Protein AF-A0A0C9SQ87-F1 (afdb_monomer_lite)

Radius of gyration: 38.6 Å; chains: 1; bounding box: 107×65×101 Å

Secondary structure (DSSP, 8-state):
-HHHHHHHHHHHHHHHHHHHHHHHHHHHHHHHTHHHHHHHHHHHHHHHTTSPPSS---TTSSS-HHHHHHHHHHHHH-S---------S-----------SSHHHHHHHHHHHHHHHHHHHHTS-HHHHTT------------------------

Foldseek 3Di:
DVVVVVVVVVVVVVVVVVVVVVVVVVVVVCVVCVLVVLLVCLVCVVVCVVPDDPDDDDQPPHDHPVSNVVSVCCVVPVPDDDPPPPPPVPPPDDDDPPPPPDVVVVVVVVVVVVVVVVVVCVVPDPCVVVVPDDDPDPDDDDDDDDDDDDDDDDD

Structure (mmCIF, N/CA/C/O backbone):
data_AF-A0A0C9SQ87-F1
#
_entry.id   AF-A0A0C9SQ87-F1
#
loop_
_atom_site.group_PDB
_atom_site.id
_atom_site.type_symbol
_atom_site.label_atom_id
_atom_site.label_alt_id
_atom_site.label_comp_id
_atom_site.label_asym_id
_atom_site.label_entity_id
_atom_site.label_seq_id
_atom_site.pdbx_PDB_ins_code
_atom_site.Cartn_x
_atom_site.Cartn_y
_atom_site.Cartn_z
_atom_site.occupancy
_atom_site.B_iso_or_equiv
_atom_site.auth_seq_id
_atom_site.auth_comp_id
_atom_site.auth_asym_id
_atom_site.auth_atom_id
_atom_site.pdbx_PDB_model_num
ATOM 1 N N . LEU A 1 1 ? 15.594 -9.312 -46.121 1.00 74.25 1 LEU A N 1
ATOM 2 C CA . LEU A 1 1 ? 15.816 -10.500 -45.263 1.00 74.25 1 LEU A CA 1
ATOM 3 C C . LEU A 1 1 ? 16.445 -10.122 -43.930 1.00 74.25 1 LEU A C 1
ATOM 5 O O . LEU A 1 1 ? 15.727 -10.196 -42.948 1.00 74.25 1 LEU A O 1
ATOM 9 N N . ASP A 1 2 ? 17.698 -9.654 -43.854 1.00 90.44 2 ASP A N 1
ATOM 10 C CA . ASP A 1 2 ? 18.254 -9.234 -42.549 1.00 90.44 2 ASP A CA 1
ATOM 11 C C . ASP A 1 2 ? 17.675 -7.903 -42.041 1.00 90.44 2 ASP A C 1
ATOM 13 O O . ASP A 1 2 ? 17.399 -7.782 -40.854 1.00 90.44 2 ASP A O 1
ATOM 17 N N . LEU A 1 3 ? 17.422 -6.937 -42.934 1.00 88.62 3 LEU A N 1
ATOM 18 C CA . LEU A 1 3 ? 16.819 -5.648 -42.568 1.00 88.62 3 LEU A CA 1
ATOM 19 C C . LEU A 1 3 ? 15.392 -5.806 -42.020 1.00 88.62 3 LEU A C 1
ATOM 21 O O . LEU A 1 3 ? 15.067 -5.220 -40.995 1.00 88.62 3 LEU A O 1
ATOM 25 N N . ASP A 1 4 ? 14.568 -6.631 -42.668 1.00 93.44 4 ASP A N 1
ATOM 26 C CA . ASP A 1 4 ? 13.188 -6.884 -42.231 1.00 93.44 4 ASP A CA 1
ATOM 27 C C . ASP A 1 4 ? 13.166 -7.549 -40.849 1.00 93.44 4 ASP A C 1
ATOM 29 O O . ASP A 1 4 ? 12.412 -7.136 -39.974 1.00 93.44 4 ASP A O 1
ATOM 33 N N . ARG A 1 5 ? 14.081 -8.501 -40.611 1.00 93.31 5 ARG A N 1
ATOM 34 C CA . ARG A 1 5 ? 14.251 -9.140 -39.301 1.00 93.31 5 ARG A CA 1
ATOM 35 C C . ARG A 1 5 ? 14.689 -8.141 -38.226 1.00 93.31 5 ARG A C 1
ATOM 37 O O . ARG A 1 5 ? 14.217 -8.234 -37.100 1.00 93.31 5 ARG A O 1
ATOM 44 N N . CYS A 1 6 ? 15.567 -7.189 -38.553 1.00 95.50 6 CYS A N 1
ATOM 45 C CA . CYS A 1 6 ? 15.945 -6.129 -37.614 1.00 95.50 6 CYS A CA 1
ATOM 46 C C . CYS A 1 6 ? 14.748 -5.238 -37.250 1.00 95.50 6 CYS A C 1
ATOM 48 O O . CYS A 1 6 ? 14.555 -4.948 -36.076 1.00 95.50 6 CYS A O 1
ATOM 50 N N . LEU A 1 7 ? 13.920 -4.851 -38.225 1.00 95.50 7 LEU A N 1
ATOM 51 C CA . LEU A 1 7 ? 12.733 -4.023 -37.974 1.00 95.50 7 LEU A CA 1
ATOM 52 C C . LEU A 1 7 ? 11.672 -4.759 -37.142 1.00 95.50 7 LEU A C 1
ATOM 54 O O . LEU A 1 7 ? 11.062 -4.172 -36.249 1.00 95.50 7 LEU A O 1
ATOM 58 N N . GLU A 1 8 ? 11.456 -6.048 -37.412 1.00 95.44 8 GLU A N 1
ATOM 59 C CA . GLU A 1 8 ? 10.568 -6.893 -36.604 1.00 95.44 8 GLU A CA 1
ATOM 60 C C . GLU A 1 8 ? 11.054 -7.001 -35.154 1.00 95.44 8 GLU A C 1
ATOM 62 O O . GLU A 1 8 ? 10.258 -6.885 -34.220 1.00 95.44 8 GLU A O 1
ATOM 67 N N . GLU A 1 9 ? 12.362 -7.175 -34.962 1.00 96.12 9 GLU A N 1
ATOM 68 C CA . GLU A 1 9 ? 12.981 -7.258 -33.642 1.00 96.12 9 GLU A CA 1
ATOM 69 C C . GLU A 1 9 ? 12.883 -5.927 -32.880 1.00 96.12 9 GLU A C 1
ATOM 71 O O . GLU A 1 9 ? 12.496 -5.912 -31.714 1.00 96.12 9 GLU A O 1
ATOM 76 N N . GLU A 1 10 ? 13.134 -4.795 -33.541 1.00 96.88 10 GLU A N 1
ATOM 77 C CA . GLU A 1 10 ? 12.951 -3.465 -32.948 1.00 96.88 10 GLU A CA 1
ATOM 78 C C . GLU A 1 10 ? 11.502 -3.234 -32.500 1.00 96.88 10 GLU A C 1
ATOM 80 O O . GLU A 1 10 ? 11.261 -2.739 -31.396 1.00 96.88 10 GLU A O 1
ATOM 85 N N . LEU A 1 11 ? 10.524 -3.641 -33.315 1.00 97.25 11 LEU A N 1
ATOM 86 C CA . LEU A 1 11 ? 9.108 -3.562 -32.955 1.00 97.25 11 LEU A CA 1
ATOM 87 C C . LEU A 1 11 ? 8.758 -4.466 -31.771 1.00 97.25 11 LEU A C 1
ATOM 89 O O . LEU A 1 11 ? 7.950 -4.071 -30.925 1.00 97.25 11 LEU A O 1
ATOM 93 N N . ARG A 1 12 ? 9.338 -5.669 -31.694 1.00 97.81 12 ARG A N 1
ATOM 94 C CA . ARG A 1 12 ? 9.153 -6.571 -30.551 1.00 97.81 12 ARG A CA 1
ATOM 95 C C . ARG A 1 12 ? 9.702 -5.944 -29.273 1.00 97.81 12 ARG A C 1
ATOM 97 O O . ARG A 1 12 ? 8.959 -5.826 -28.303 1.00 97.81 12 ARG A O 1
ATOM 104 N N . ILE A 1 13 ? 10.949 -5.478 -29.302 1.00 97.31 13 ILE A N 1
ATOM 105 C CA . ILE A 1 13 ? 11.607 -4.846 -28.152 1.00 97.31 13 ILE A CA 1
ATOM 106 C C . ILE A 1 13 ? 10.838 -3.599 -27.708 1.00 97.31 13 ILE A C 1
ATOM 108 O O . ILE A 1 13 ? 10.660 -3.377 -26.512 1.00 97.31 13 ILE A O 1
ATOM 112 N N . ALA A 1 14 ? 10.340 -2.789 -28.648 1.00 97.75 14 ALA A N 1
ATOM 113 C CA . ALA A 1 14 ? 9.533 -1.619 -28.320 1.00 97.75 14 ALA A CA 1
ATOM 114 C C . ALA A 1 14 ? 8.253 -2.002 -27.559 1.00 97.75 14 ALA A C 1
ATOM 116 O O . ALA A 1 14 ? 7.947 -1.387 -26.539 1.00 97.75 14 ALA A O 1
ATOM 117 N N . LYS A 1 15 ? 7.541 -3.046 -28.005 1.00 97.88 15 LYS A N 1
ATOM 118 C CA . LYS A 1 15 ? 6.347 -3.555 -27.311 1.00 97.88 15 LYS A CA 1
ATOM 119 C C . LYS A 1 15 ? 6.675 -4.105 -25.929 1.00 97.88 15 LYS A C 1
ATOM 121 O O . LYS A 1 15 ? 5.974 -3.786 -24.975 1.00 97.88 15 LYS A O 1
ATOM 126 N N . GLU A 1 16 ? 7.734 -4.902 -25.814 1.00 98.06 16 GLU A N 1
ATOM 127 C CA . GLU A 1 16 ? 8.175 -5.462 -24.532 1.00 98.06 16 GLU A CA 1
ATOM 128 C C . GLU A 1 16 ? 8.571 -4.360 -23.546 1.00 98.06 16 GLU A C 1
ATOM 130 O O . GLU A 1 16 ? 8.177 -4.399 -22.382 1.00 98.06 16 GLU A O 1
ATOM 135 N N . ARG A 1 17 ? 9.275 -3.324 -24.017 1.00 98.00 17 ARG A N 1
ATOM 136 C CA . ARG A 1 17 ? 9.608 -2.150 -23.207 1.00 98.00 17 ARG A CA 1
ATOM 137 C C . ARG A 1 17 ? 8.355 -1.414 -22.740 1.00 98.00 17 ARG A C 1
ATOM 139 O O . ARG A 1 17 ? 8.293 -1.051 -21.570 1.00 98.00 17 ARG A O 1
ATOM 146 N N . SER A 1 18 ? 7.387 -1.174 -23.624 1.00 97.50 18 SER A N 1
ATOM 147 C CA . SER A 1 18 ? 6.127 -0.524 -23.248 1.00 97.50 18 SER A CA 1
ATOM 148 C C . SER A 1 18 ? 5.371 -1.341 -22.203 1.00 97.50 18 SER A C 1
ATOM 150 O O . SER A 1 18 ? 4.991 -0.785 -21.179 1.00 97.50 18 SER A O 1
ATOM 152 N N . ALA A 1 19 ? 5.255 -2.657 -22.395 1.00 97.69 19 ALA A N 1
ATOM 153 C CA . ALA A 1 19 ? 4.636 -3.540 -21.412 1.00 97.69 19 ALA A CA 1
ATOM 154 C C . ALA A 1 19 ? 5.373 -3.481 -20.063 1.00 97.69 19 ALA A C 1
ATOM 156 O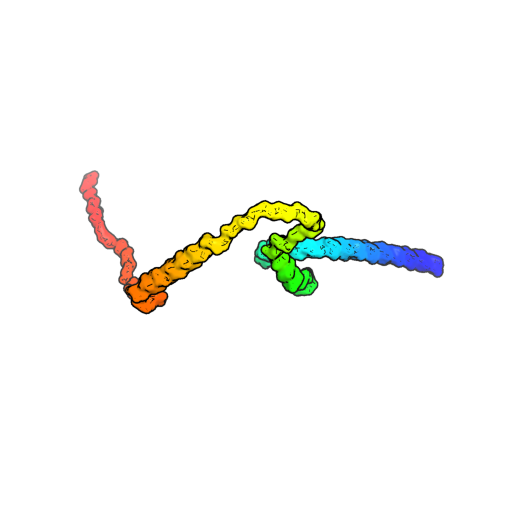 O . ALA A 1 19 ? 4.749 -3.302 -19.026 1.00 97.69 19 ALA A O 1
ATOM 157 N N . MET A 1 20 ? 6.706 -3.545 -20.057 1.00 96.56 20 MET A N 1
ATOM 158 C CA . MET A 1 20 ? 7.489 -3.437 -18.822 1.00 96.56 20 MET A CA 1
ATOM 159 C C . MET A 1 20 ? 7.261 -2.099 -18.105 1.00 96.56 20 MET A C 1
ATOM 161 O O . MET A 1 20 ? 7.154 -2.065 -16.884 1.00 96.56 20 MET A O 1
ATOM 165 N N . GLN A 1 21 ? 7.171 -0.997 -18.850 1.00 96.81 21 GLN A N 1
ATOM 166 C CA . GLN A 1 21 ? 6.894 0.323 -18.281 1.00 96.81 21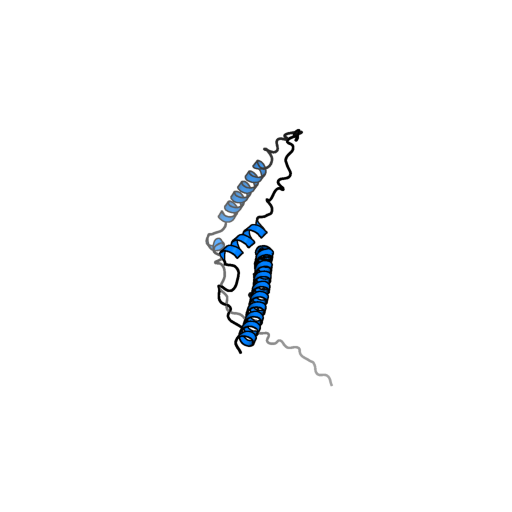 GLN A CA 1
ATOM 167 C C . GLN A 1 21 ? 5.491 0.410 -17.674 1.00 96.81 21 GLN A C 1
ATOM 169 O O . GLN A 1 21 ? 5.340 0.989 -16.600 1.00 96.81 21 GLN A O 1
ATOM 174 N N . GLU A 1 22 ? 4.489 -0.170 -18.334 1.00 97.00 22 GLU A N 1
ATOM 175 C CA . GLU A 1 22 ? 3.121 -0.254 -17.814 1.00 97.00 22 GLU A CA 1
ATOM 176 C C . GLU A 1 22 ? 3.077 -1.060 -16.511 1.00 97.00 22 GLU A C 1
ATOM 178 O O . GLU A 1 22 ? 2.600 -0.551 -15.499 1.00 97.00 22 GLU A O 1
ATOM 183 N N . TRP A 1 23 ? 3.678 -2.254 -16.496 1.00 96.38 23 TRP A N 1
ATOM 184 C CA . TRP A 1 23 ? 3.751 -3.106 -15.304 1.00 96.38 23 TRP A CA 1
ATOM 185 C C . TRP A 1 23 ? 4.448 -2.409 -14.129 1.00 96.38 23 TRP A C 1
ATOM 187 O O . TRP A 1 23 ? 3.933 -2.409 -13.013 1.00 96.38 23 TRP A O 1
ATOM 197 N N . MET A 1 24 ? 5.586 -1.756 -14.380 1.00 95.25 24 MET A N 1
ATOM 198 C CA . MET A 1 24 ? 6.309 -1.001 -13.349 1.00 95.25 24 MET A CA 1
ATOM 199 C C . MET A 1 24 ? 5.481 0.158 -12.786 1.00 95.25 24 MET A C 1
ATOM 201 O O . MET A 1 24 ? 5.572 0.468 -11.599 1.00 95.25 24 MET A O 1
ATOM 205 N N . LEU A 1 25 ? 4.686 0.825 -13.625 1.00 95.62 25 LEU A N 1
ATOM 206 C CA . LEU A 1 25 ? 3.827 1.921 -13.189 1.00 95.62 25 LEU A CA 1
ATOM 207 C C . LEU A 1 25 ? 2.673 1.413 -12.317 1.00 95.62 25 LEU A C 1
ATOM 209 O O . LEU A 1 25 ? 2.351 2.049 -11.312 1.00 95.62 25 LEU A O 1
ATOM 213 N N . GLU A 1 26 ? 2.075 0.275 -12.671 1.00 93.94 26 GLU A N 1
ATOM 214 C CA . GLU A 1 26 ? 1.036 -0.378 -11.869 1.00 93.94 26 GLU A CA 1
ATOM 215 C C . GLU A 1 26 ? 1.570 -0.816 -10.502 1.00 93.94 26 GLU A C 1
ATOM 217 O O . GLU A 1 26 ? 0.983 -0.472 -9.473 1.00 93.94 26 GLU A O 1
ATOM 222 N N . GLU A 1 27 ? 2.719 -1.494 -10.473 1.00 93.06 27 GLU A N 1
ATOM 223 C CA . GLU A 1 27 ? 3.374 -1.913 -9.232 1.00 93.06 27 GLU A CA 1
ATOM 224 C C . GLU A 1 27 ? 3.726 -0.704 -8.353 1.00 93.06 27 GLU A C 1
ATOM 226 O O . GLU A 1 27 ? 3.452 -0.692 -7.151 1.00 93.06 27 GLU A O 1
ATOM 231 N N . TRP A 1 28 ? 4.248 0.369 -8.954 1.00 92.25 28 TRP A N 1
ATOM 232 C CA . TRP A 1 28 ? 4.558 1.598 -8.227 1.00 92.25 28 TRP A CA 1
ATOM 233 C C . TRP A 1 28 ? 3.315 2.250 -7.608 1.00 92.25 28 TRP A C 1
ATOM 235 O O . TRP A 1 28 ? 3.364 2.702 -6.463 1.00 92.25 28 TRP A O 1
ATOM 245 N N . GLN A 1 29 ? 2.184 2.279 -8.322 1.00 93.31 29 GLN A N 1
ATOM 246 C CA . GLN A 1 29 ? 0.926 2.806 -7.782 1.00 93.31 29 GLN A CA 1
ATOM 247 C C . GLN A 1 29 ? 0.401 1.976 -6.606 1.00 93.31 29 GLN A C 1
ATOM 249 O O . GLN A 1 29 ? -0.135 2.552 -5.656 1.00 93.31 29 GLN A O 1
ATOM 254 N N . LEU A 1 30 ? 0.546 0.648 -6.660 1.00 91.12 30 LEU A N 1
ATOM 255 C CA . LEU A 1 30 ? 0.175 -0.234 -5.553 1.00 91.12 30 LEU A CA 1
ATOM 256 C C . LEU A 1 30 ? 1.053 0.024 -4.328 1.00 91.12 30 LEU A C 1
ATOM 258 O O . LEU A 1 30 ? 0.514 0.238 -3.243 1.00 91.12 30 LEU A O 1
ATOM 262 N N . ASN A 1 31 ? 2.372 0.110 -4.517 1.00 90.75 31 ASN A N 1
ATOM 263 C CA . ASN A 1 31 ? 3.325 0.391 -3.441 1.00 90.75 31 ASN A CA 1
ATOM 264 C C . ASN A 1 31 ? 3.080 1.766 -2.802 1.00 90.75 31 ASN A C 1
ATOM 266 O O . ASN A 1 31 ? 3.052 1.895 -1.583 1.00 90.75 31 ASN A O 1
ATOM 270 N N . LEU A 1 32 ? 2.805 2.799 -3.606 1.00 93.19 32 LEU A N 1
ATOM 271 C CA . LEU A 1 32 ? 2.510 4.142 -3.091 1.00 93.19 32 LEU A CA 1
ATOM 272 C C . LEU A 1 32 ? 1.261 4.171 -2.194 1.00 93.19 32 LEU A C 1
ATOM 274 O O . LEU A 1 32 ? 1.149 4.999 -1.292 1.00 93.19 32 LEU A O 1
ATOM 278 N N . ARG A 1 33 ? 0.301 3.280 -2.455 1.00 93.44 33 ARG A N 1
ATOM 279 C CA . ARG A 1 33 ? -0.972 3.194 -1.724 1.00 93.44 33 ARG A CA 1
ATOM 280 C C . ARG A 1 33 ? -0.992 2.064 -0.706 1.00 93.44 33 ARG A C 1
ATOM 282 O O . ARG A 1 33 ? -2.040 1.823 -0.108 1.00 93.44 33 ARG A O 1
ATOM 289 N N . GLU A 1 34 ? 0.131 1.393 -0.489 1.00 92.69 34 GLU A N 1
ATOM 290 C CA . GLU A 1 34 ? 0.214 0.188 0.324 1.00 92.69 34 GLU A CA 1
ATOM 291 C C . GLU A 1 34 ? -0.365 0.402 1.729 1.00 92.69 34 GLU A C 1
ATOM 293 O O . GLU A 1 34 ? -1.264 -0.329 2.139 1.00 92.69 34 GLU A O 1
ATOM 298 N N . ALA A 1 35 ? 0.063 1.452 2.434 1.00 90.75 35 ALA A N 1
ATOM 299 C CA . ALA A 1 35 ? -0.425 1.758 3.781 1.00 90.75 35 ALA A CA 1
ATOM 300 C C . ALA A 1 35 ? -1.949 1.993 3.821 1.00 90.75 35 ALA A C 1
ATOM 302 O O . ALA A 1 35 ? -2.648 1.505 4.711 1.00 90.75 35 ALA A O 1
ATOM 303 N N . TYR A 1 36 ? -2.487 2.699 2.821 1.00 92.50 36 TYR A N 1
ATOM 304 C CA . TYR A 1 36 ? -3.926 2.931 2.699 1.00 92.50 36 TYR A CA 1
ATOM 305 C C . TYR A 1 36 ? -4.691 1.622 2.471 1.00 92.50 36 TYR A C 1
ATOM 307 O O . TYR A 1 36 ? -5.705 1.378 3.128 1.00 92.50 36 TYR A O 1
ATOM 315 N N . LEU A 1 37 ? -4.200 0.780 1.558 1.00 93.69 37 LEU A N 1
ATOM 316 C CA . LEU A 1 37 ? -4.807 -0.509 1.237 1.00 93.69 37 LEU A CA 1
ATOM 317 C C . LEU A 1 37 ? -4.754 -1.464 2.433 1.00 93.69 37 LEU A C 1
ATOM 319 O O . LEU A 1 37 ? -5.750 -2.120 2.715 1.00 93.69 37 LEU A O 1
ATOM 323 N N . ARG A 1 38 ? -3.648 -1.495 3.185 1.00 93.31 38 ARG A N 1
ATOM 324 C CA . ARG A 1 38 ? -3.512 -2.289 4.417 1.00 93.31 38 ARG A CA 1
ATOM 325 C C . ARG A 1 38 ? -4.539 -1.882 5.473 1.00 93.31 38 ARG A C 1
ATOM 327 O O . ARG A 1 38 ? -5.242 -2.743 5.997 1.00 93.31 38 ARG A O 1
ATOM 334 N N . ARG A 1 39 ? -4.708 -0.580 5.721 1.00 93.12 39 ARG A N 1
ATOM 335 C CA . ARG A 1 39 ? -5.751 -0.072 6.631 1.00 93.12 39 ARG A CA 1
ATOM 336 C C . ARG A 1 39 ? -7.155 -0.437 6.147 1.00 93.12 39 ARG A C 1
ATOM 338 O O . ARG A 1 39 ? -8.008 -0.849 6.931 1.00 93.12 39 ARG A O 1
ATOM 345 N N . LEU A 1 40 ? -7.405 -0.343 4.840 1.00 93.94 40 LEU A N 1
ATOM 346 C CA . LEU A 1 40 ? -8.673 -0.785 4.261 1.00 93.94 40 LEU A CA 1
ATOM 347 C C . LEU A 1 40 ? -8.894 -2.295 4.473 1.00 93.94 40 LEU A C 1
ATOM 349 O O . LEU A 1 40 ? -9.999 -2.719 4.801 1.00 93.94 40 LEU A O 1
ATOM 353 N N . CYS A 1 41 ? -7.847 -3.110 4.343 1.00 92.38 41 CYS A N 1
ATOM 354 C CA . CYS A 1 41 ? -7.925 -4.538 4.631 1.00 92.38 41 CYS A CA 1
ATOM 355 C C . CYS A 1 41 ? -8.329 -4.786 6.086 1.00 92.38 41 CYS A C 1
ATOM 357 O O . CYS A 1 41 ? -9.288 -5.518 6.303 1.00 92.38 41 CYS A O 1
ATOM 359 N N . VAL A 1 42 ? -7.659 -4.163 7.062 1.00 93.06 42 VAL A N 1
ATOM 360 C CA . VAL A 1 42 ? -7.974 -4.314 8.497 1.00 93.06 42 VAL A CA 1
ATOM 361 C C . VAL A 1 42 ? -9.425 -3.923 8.792 1.00 93.06 42 VAL A C 1
ATOM 363 O O . VAL A 1 42 ? -10.175 -4.718 9.361 1.00 93.06 42 VAL A O 1
ATOM 366 N N . THR A 1 43 ? -9.850 -2.745 8.331 1.00 93.75 43 THR A N 1
ATOM 367 C CA . THR A 1 43 ? -11.196 -2.204 8.593 1.00 93.75 43 THR A CA 1
ATOM 368 C C . THR A 1 43 ? -12.320 -3.086 8.041 1.00 93.75 43 THR A C 1
ATOM 370 O O . THR A 1 43 ? -13.337 -3.286 8.705 1.00 93.75 43 THR A O 1
ATOM 373 N N . TRP A 1 44 ? -12.149 -3.662 6.847 1.00 94.06 44 TRP A N 1
ATOM 374 C CA . TRP A 1 44 ? -13.187 -4.479 6.203 1.00 94.06 44 TRP A CA 1
ATOM 375 C C . TRP A 1 44 ? -13.050 -5.982 6.457 1.00 94.06 44 TRP A C 1
ATOM 377 O O . TRP A 1 44 ? -13.977 -6.736 6.143 1.00 94.06 44 TRP A O 1
ATOM 387 N N . GLN A 1 45 ? -11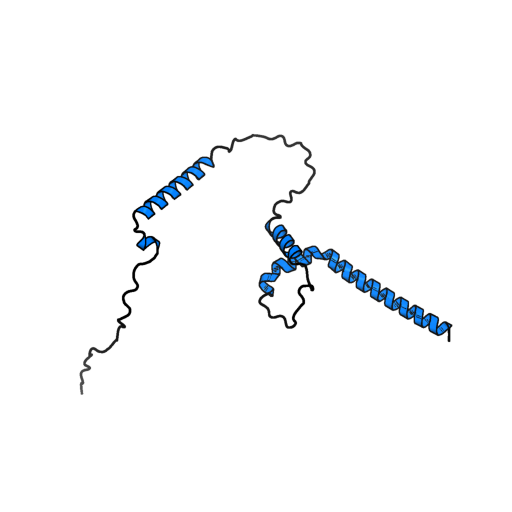.947 -6.446 7.052 1.00 90.38 45 GLN A N 1
ATOM 388 C CA . GLN A 1 45 ? -11.675 -7.874 7.227 1.00 90.38 45 GLN A CA 1
ATOM 389 C C . GLN A 1 45 ? -12.811 -8.595 7.964 1.00 90.38 45 GLN A C 1
ATOM 391 O O . GLN A 1 45 ? -13.219 -9.680 7.547 1.00 90.38 45 GLN A O 1
ATOM 396 N N . GLY A 1 46 ? -13.358 -7.993 9.024 1.00 89.69 46 GLY A N 1
ATOM 397 C CA . GLY A 1 46 ? -14.452 -8.582 9.802 1.00 89.69 46 GLY A CA 1
ATOM 398 C C . GLY A 1 46 ? -15.749 -8.758 9.004 1.00 89.69 46 GLY A C 1
ATOM 399 O O . GLY A 1 46 ? -16.432 -9.768 9.159 1.00 89.69 46 GLY A O 1
ATOM 400 N N . ALA A 1 47 ? -16.061 -7.814 8.111 1.00 94.19 47 ALA A N 1
ATOM 401 C CA . ALA A 1 47 ? -17.267 -7.848 7.283 1.00 94.19 47 ALA A CA 1
ATOM 402 C C . ALA A 1 47 ? -17.129 -8.775 6.064 1.00 94.19 47 ALA A C 1
ATOM 404 O O . ALA A 1 47 ? -18.111 -9.369 5.624 1.00 94.19 47 ALA A O 1
ATOM 405 N N . VAL A 1 48 ? -15.915 -8.907 5.522 1.00 91.00 48 VAL A N 1
ATOM 406 C CA . VAL A 1 48 ? -15.651 -9.683 4.301 1.00 91.00 48 VAL A CA 1
ATOM 407 C C . VAL A 1 48 ? -15.341 -11.151 4.601 1.00 91.00 48 VAL A C 1
ATOM 409 O O . VAL A 1 48 ? -15.725 -12.013 3.817 1.00 91.00 48 VAL A O 1
ATOM 412 N N . ARG A 1 49 ? -14.716 -11.475 5.744 1.00 87.62 49 ARG A N 1
ATOM 413 C CA . ARG A 1 49 ? -14.372 -12.864 6.123 1.00 87.62 49 ARG A CA 1
ATOM 414 C C . ARG A 1 49 ? -15.536 -13.869 6.064 1.00 87.62 49 ARG A C 1
ATOM 416 O O . ARG A 1 49 ? -15.284 -15.005 5.670 1.00 87.62 49 ARG A O 1
ATOM 423 N N . PRO A 1 50 ? -16.781 -13.521 6.442 1.00 92.50 50 PRO A N 1
ATOM 424 C CA . PRO A 1 50 ? -17.911 -14.446 6.347 1.00 92.50 50 PRO A CA 1
ATOM 425 C C . PRO A 1 50 ? -18.377 -14.736 4.912 1.00 92.50 50 PRO A C 1
ATOM 427 O O . PRO A 1 50 ? -19.153 -15.669 4.710 1.00 92.50 50 PRO A O 1
ATOM 430 N N . ILE A 1 51 ? -17.960 -13.938 3.922 1.00 91.88 51 ILE A N 1
ATOM 431 C CA . ILE A 1 51 ? -18.373 -14.093 2.525 1.00 91.88 51 ILE A CA 1
ATOM 432 C C . ILE A 1 51 ? -17.565 -15.244 1.903 1.00 91.88 51 ILE A C 1
ATOM 434 O O . ILE A 1 51 ? -16.337 -15.169 1.866 1.00 91.88 51 ILE A O 1
ATOM 438 N N . PRO A 1 52 ? -18.209 -16.310 1.390 1.00 88.62 52 PRO A N 1
ATOM 439 C CA . PRO A 1 52 ? -17.491 -17.426 0.786 1.00 88.62 52 PRO A CA 1
ATOM 440 C C . PRO A 1 52 ? -16.688 -16.992 -0.444 1.00 88.62 52 PRO A C 1
ATOM 442 O O . PRO A 1 52 ? -17.242 -16.446 -1.400 1.00 88.62 52 PRO A O 1
ATOM 445 N N . CYS A 1 53 ? -15.390 -17.288 -0.455 1.00 84.44 53 CYS A N 1
ATOM 446 C CA . CYS A 1 53 ? -14.549 -17.086 -1.631 1.00 84.44 53 CYS A CA 1
ATOM 447 C C . CYS A 1 53 ? -14.771 -18.221 -2.643 1.00 84.44 53 CYS A C 1
ATOM 449 O O . CYS A 1 53 ? -14.685 -19.398 -2.298 1.00 84.44 53 CYS A O 1
ATOM 451 N N . GLY A 1 54 ? -15.011 -17.878 -3.914 1.00 86.25 54 GLY A N 1
ATOM 452 C CA . GLY A 1 54 ? -15.155 -18.859 -5.002 1.00 86.25 54 GLY A CA 1
ATOM 453 C C . GLY A 1 54 ? -13.843 -19.543 -5.415 1.00 86.25 54 GLY A C 1
ATOM 454 O O . GLY A 1 54 ? -13.849 -20.471 -6.218 1.00 86.25 54 GLY A O 1
ATOM 455 N N . SER A 1 55 ? -12.705 -19.086 -4.893 1.00 85.31 55 SER A N 1
ATOM 456 C CA . SER A 1 55 ? -11.378 -19.666 -5.110 1.00 85.31 55 SER A CA 1
ATOM 457 C C . SER A 1 55 ? -10.578 -19.591 -3.814 1.00 85.31 55 SER A C 1
ATOM 459 O O . SER A 1 55 ? -10.669 -18.604 -3.083 1.00 85.31 55 SER A O 1
ATOM 461 N N . THR A 1 56 ? -9.809 -20.637 -3.512 1.00 84.31 56 THR A N 1
ATOM 462 C CA . THR A 1 56 ? -8.889 -20.645 -2.370 1.00 84.31 56 THR A CA 1
ATOM 463 C C . THR A 1 56 ? -7.695 -19.760 -2.699 1.00 84.31 56 THR A C 1
ATOM 465 O O . THR A 1 56 ? -6.882 -20.122 -3.552 1.00 84.31 56 THR A O 1
ATOM 468 N N . MET A 1 57 ? -7.597 -18.605 -2.046 1.00 82.12 57 MET A N 1
ATOM 469 C CA . MET A 1 57 ? -6.435 -17.733 -2.197 1.00 82.12 57 MET A CA 1
ATOM 470 C C . MET A 1 57 ? -5.304 -18.211 -1.281 1.00 82.12 57 MET A C 1
ATOM 472 O O . MET A 1 57 ? -5.579 -18.558 -0.131 1.00 82.12 57 MET A O 1
ATOM 476 N N . PRO A 1 58 ? -4.051 -18.264 -1.766 1.00 86.12 58 PRO A N 1
ATOM 477 C CA . PRO A 1 58 ? -2.922 -18.624 -0.922 1.00 86.12 58 PRO A CA 1
ATOM 478 C C . PRO A 1 58 ? -2.672 -17.537 0.129 1.00 86.12 58 PRO A C 1
ATOM 480 O O . PRO A 1 58 ? -2.927 -16.358 -0.114 1.00 86.12 58 PRO A O 1
ATOM 483 N N . GLU A 1 59 ? -2.124 -17.928 1.281 1.00 78.19 59 GLU A N 1
ATOM 484 C CA . GLU A 1 59 ? -1.818 -17.011 2.394 1.00 78.19 59 GLU A CA 1
ATOM 485 C C . GLU A 1 59 ? -0.807 -15.919 2.009 1.00 78.19 59 GLU A C 1
ATOM 487 O O . GLU A 1 59 ? -0.767 -14.865 2.631 1.00 78.19 59 GLU A O 1
ATOM 492 N N . SER A 1 60 ? -0.034 -16.139 0.942 1.00 84.81 60 SER A N 1
ATOM 493 C CA . SER A 1 60 ? 0.914 -15.171 0.391 1.00 84.81 60 SER A CA 1
ATOM 494 C C . SER A 1 60 ? 0.280 -14.108 -0.515 1.00 84.81 60 SER A C 1
ATOM 496 O O . SER A 1 60 ? 0.999 -13.260 -1.032 1.00 84.81 60 SER A O 1
ATOM 498 N N . TRP A 1 61 ? -1.029 -14.166 -0.796 1.00 82.69 61 TRP A N 1
ATOM 499 C CA . TRP A 1 61 ? -1.691 -13.263 -1.752 1.00 82.69 61 TRP A CA 1
ATOM 500 C C . TRP A 1 61 ? -2.191 -11.949 -1.127 1.00 82.69 61 TRP A C 1
ATOM 502 O O . TRP A 1 61 ? -3.179 -11.367 -1.567 1.00 82.69 61 TRP A O 1
ATOM 512 N N . GLY A 1 62 ? -1.517 -11.460 -0.090 1.00 85.69 62 GLY A N 1
ATOM 513 C CA . GLY A 1 62 ? -1.883 -10.219 0.579 1.00 85.69 62 GLY A CA 1
ATOM 514 C C . GLY A 1 62 ? -0.822 -9.752 1.573 1.00 85.69 62 GLY A C 1
ATOM 515 O O . GLY A 1 62 ? 0.244 -10.365 1.658 1.00 85.69 62 GLY A O 1
ATOM 516 N N . PRO A 1 63 ? -1.109 -8.669 2.317 1.00 89.56 63 PRO A N 1
ATOM 517 C CA . PRO A 1 63 ? -0.256 -8.209 3.407 1.00 89.56 63 PRO A CA 1
ATOM 518 C C . PRO A 1 63 ? -0.003 -9.333 4.411 1.00 89.56 63 PRO A C 1
ATOM 520 O O . PRO A 1 63 ? -0.896 -10.150 4.665 1.00 89.56 63 PRO A O 1
ATOM 523 N N . SER A 1 64 ? 1.197 -9.367 4.989 1.00 91.31 64 SER A N 1
ATOM 524 C CA . SER A 1 64 ? 1.510 -10.367 6.005 1.00 91.31 64 SER A CA 1
ATOM 525 C C . SER A 1 64 ? 0.626 -10.178 7.244 1.00 91.31 64 SER A C 1
ATOM 527 O O . SER A 1 64 ? 0.064 -9.106 7.483 1.00 91.31 64 SER A O 1
ATOM 529 N N . LEU A 1 65 ? 0.486 -11.231 8.056 1.00 90.00 65 LEU A N 1
ATOM 530 C CA . LEU A 1 65 ? -0.252 -11.122 9.316 1.00 90.00 65 LEU A CA 1
ATOM 531 C C . LEU A 1 65 ? 0.379 -10.072 10.246 1.00 90.00 65 LEU A C 1
ATOM 533 O O . LEU A 1 65 ? -0.355 -9.353 10.915 1.00 90.00 65 LEU A O 1
ATOM 537 N N . GLU A 1 66 ? 1.709 -9.974 10.249 1.00 92.44 66 GLU A N 1
ATOM 538 C CA . GLU A 1 66 ? 2.477 -8.970 10.994 1.00 92.44 66 GLU A CA 1
ATOM 539 C C . GLU A 1 66 ? 2.093 -7.552 10.553 1.00 92.44 66 GLU A C 1
ATOM 541 O O . GLU A 1 66 ? 1.628 -6.766 11.373 1.00 92.44 66 GLU A O 1
ATOM 546 N N . ASP A 1 67 ? 2.112 -7.279 9.244 1.00 91.81 67 ASP A N 1
ATOM 547 C CA . ASP A 1 67 ? 1.722 -5.976 8.688 1.00 91.81 67 ASP A CA 1
ATOM 548 C C . ASP A 1 67 ? 0.289 -5.567 9.070 1.00 91.81 67 ASP A C 1
ATOM 550 O O . ASP A 1 67 ? -0.000 -4.389 9.298 1.00 91.81 67 ASP A O 1
ATOM 554 N N . LEU A 1 68 ? -0.637 -6.533 9.102 1.00 91.88 68 LEU A N 1
ATOM 555 C CA . LEU A 1 68 ? -2.030 -6.290 9.481 1.00 91.88 68 LEU A CA 1
ATOM 556 C C . LEU A 1 68 ? -2.171 -5.993 10.976 1.00 91.88 68 LEU A C 1
ATOM 558 O O . LEU A 1 68 ? -2.961 -5.122 11.340 1.00 91.88 68 LEU A O 1
ATOM 562 N N . VAL A 1 69 ? -1.426 -6.700 11.828 1.00 92.94 69 VAL A N 1
ATOM 563 C CA . VAL A 1 69 ? -1.413 -6.467 13.278 1.00 92.94 69 VAL A CA 1
ATOM 564 C C . VAL A 1 69 ? -0.828 -5.093 13.583 1.00 92.94 69 VAL A C 1
ATOM 566 O O . VAL A 1 69 ? -1.470 -4.323 14.293 1.00 92.94 69 VAL A O 1
ATOM 569 N N . ASP A 1 70 ? 0.310 -4.745 12.989 1.00 92.25 70 ASP A N 1
ATOM 570 C CA . ASP A 1 70 ? 0.946 -3.438 13.169 1.00 92.25 70 ASP A CA 1
ATOM 571 C C . ASP A 1 70 ? 0.018 -2.301 12.734 1.00 92.25 70 ASP A C 1
ATOM 573 O O . ASP A 1 70 ? -0.176 -1.325 13.459 1.00 92.25 70 ASP A O 1
ATOM 577 N N . THR A 1 71 ? -0.630 -2.457 11.575 1.00 92.75 71 THR A N 1
ATOM 578 C CA . THR A 1 71 ? -1.602 -1.476 11.074 1.00 92.75 71 THR A CA 1
ATOM 579 C C . THR A 1 71 ? -2.793 -1.329 12.025 1.00 92.75 71 THR A C 1
ATOM 581 O O . THR A 1 71 ? -3.231 -0.209 12.281 1.00 92.75 71 THR A O 1
ATOM 584 N N . ALA A 1 72 ? -3.316 -2.434 12.564 1.00 90.25 72 ALA A N 1
ATOM 585 C CA . ALA A 1 72 ? -4.440 -2.413 13.499 1.00 90.25 72 ALA A CA 1
ATOM 586 C C . ALA A 1 72 ? -4.070 -1.779 14.848 1.00 90.25 72 ALA A C 1
ATOM 588 O O . ALA A 1 72 ? -4.880 -1.054 15.428 1.00 90.25 72 ALA A O 1
ATOM 589 N N . ILE A 1 73 ? -2.849 -2.028 15.336 1.00 90.69 73 ILE A N 1
ATOM 590 C CA . ILE A 1 73 ? -2.312 -1.371 16.530 1.00 90.69 73 ILE A CA 1
ATOM 591 C C . ILE A 1 73 ? -2.253 0.127 16.274 1.00 90.69 73 ILE A C 1
ATOM 593 O O . ILE A 1 73 ? -2.895 0.867 17.007 1.00 90.69 73 ILE A O 1
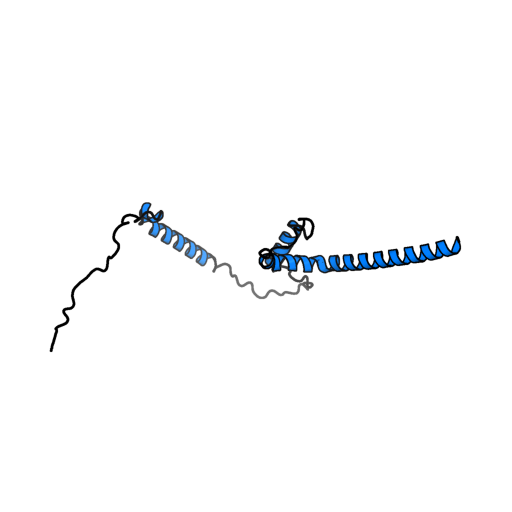ATOM 597 N N . LEU A 1 74 ? -1.585 0.563 15.202 1.00 85.81 74 LEU A N 1
ATOM 598 C CA . LEU A 1 74 ? -1.487 1.979 14.853 1.00 85.81 74 LEU A CA 1
ATOM 599 C C . LEU A 1 74 ? -2.865 2.632 14.729 1.00 85.81 74 LEU A C 1
ATOM 601 O O . LEU A 1 74 ? -3.072 3.693 15.293 1.00 85.81 74 LEU A O 1
ATOM 605 N N . GLU A 1 75 ? -3.838 2.017 14.059 1.00 84.81 75 GLU A N 1
ATOM 606 C CA . GLU A 1 75 ? -5.182 2.601 13.940 1.00 84.81 75 GLU A CA 1
ATOM 607 C C . GLU A 1 75 ? -5.866 2.807 15.304 1.00 84.81 75 GLU A C 1
ATOM 609 O O . GLU A 1 75 ? -6.544 3.813 15.507 1.00 84.81 75 GLU A O 1
ATOM 614 N N . ASN A 1 76 ? -5.657 1.890 16.251 1.00 83.31 76 ASN A N 1
ATOM 615 C CA . ASN A 1 76 ? -6.246 1.961 17.585 1.00 83.31 76 ASN A CA 1
ATOM 616 C C . ASN A 1 76 ? -5.436 2.829 18.568 1.00 83.31 76 ASN A C 1
ATOM 618 O O . ASN A 1 76 ? -6.006 3.396 19.497 1.00 83.31 76 ASN A O 1
ATOM 622 N N . THR A 1 77 ? -4.116 2.926 18.393 1.00 82.75 77 THR A N 1
ATOM 623 C CA . THR A 1 77 ? -3.201 3.608 19.324 1.00 82.75 77 THR A CA 1
ATOM 624 C C . THR A 1 77 ? -2.667 4.943 18.805 1.00 82.75 77 THR A C 1
ATOM 626 O O . THR A 1 77 ? -2.015 5.654 19.563 1.00 82.75 77 THR A O 1
ATOM 629 N N . ALA A 1 78 ? -2.926 5.330 17.550 1.00 61.16 78 ALA A N 1
ATOM 630 C CA . ALA A 1 78 ? -2.413 6.570 16.946 1.00 61.16 78 ALA A CA 1
ATOM 631 C C . ALA A 1 78 ? -3.092 7.859 17.443 1.00 61.16 78 ALA A C 1
ATOM 633 O O . ALA A 1 78 ? -3.008 8.892 16.782 1.00 61.16 78 ALA A O 1
ATOM 634 N N . SER A 1 79 ? -3.701 7.863 18.632 1.00 59.94 79 SER A N 1
ATOM 635 C CA . SER A 1 79 ? -4.108 9.108 19.297 1.00 59.94 79 SER A CA 1
ATOM 636 C C . SER A 1 79 ? -2.921 9.918 19.850 1.00 59.94 79 SER A C 1
ATOM 638 O O . SER A 1 79 ? -3.149 10.880 20.575 1.00 59.94 79 SER A O 1
ATOM 640 N N . TYR A 1 80 ? -1.673 9.530 19.558 1.00 54.34 80 TYR A N 1
ATOM 641 C CA . TYR A 1 80 ? -0.455 10.115 20.129 1.00 54.34 80 TYR A CA 1
ATOM 642 C C . TYR A 1 80 ? 0.620 10.377 19.056 1.00 54.34 80 TYR A C 1
ATOM 644 O O . TYR A 1 80 ? 1.744 9.893 19.138 1.00 54.34 80 TYR A O 1
ATOM 652 N N . LEU A 1 81 ? 0.262 11.112 18.002 1.00 53.59 81 LEU A N 1
ATOM 653 C CA . LEU A 1 81 ? 1.241 11.858 17.210 1.00 53.59 81 LEU A CA 1
ATOM 654 C C . LEU A 1 81 ? 0.923 13.337 17.394 1.00 53.59 81 LEU A C 1
ATOM 656 O O . LEU A 1 81 ? 0.119 13.917 16.666 1.00 53.59 81 LEU A O 1
ATOM 660 N N . GLU A 1 82 ? 1.514 13.892 18.447 1.00 51.12 82 GLU A N 1
ATOM 661 C CA . GLU A 1 82 ? 1.725 15.323 18.616 1.00 51.12 82 GLU A CA 1
ATOM 662 C C . GLU A 1 82 ? 2.419 15.822 17.343 1.00 51.12 82 GLU A C 1
ATOM 664 O O . GLU A 1 82 ? 3.423 15.249 16.910 1.00 51.12 82 GLU A O 1
ATOM 669 N N . SER A 1 83 ? 1.826 16.801 16.662 1.00 53.72 83 SER A N 1
ATOM 670 C CA . SER A 1 83 ? 2.516 17.460 15.566 1.00 53.72 83 SER A CA 1
ATOM 671 C C . SER A 1 83 ? 3.792 18.065 16.143 1.00 53.72 83 SER A C 1
ATOM 673 O O . SER A 1 83 ? 3.733 18.842 17.090 1.00 53.72 83 SER A O 1
ATOM 675 N N . GLU A 1 84 ? 4.949 17.700 15.589 1.00 58.81 84 GLU A N 1
ATOM 676 C CA . GLU A 1 84 ? 6.209 18.419 15.800 1.00 58.81 84 GLU A CA 1
ATOM 677 C C . GLU A 1 84 ? 6.109 19.791 15.106 1.00 58.81 84 GLU A C 1
ATOM 679 O O . GLU A 1 84 ? 6.841 20.100 14.168 1.00 58.81 84 GLU A O 1
ATOM 684 N N . ASP A 1 85 ? 5.130 20.600 15.507 1.00 61.00 85 ASP A N 1
ATOM 685 C CA . ASP A 1 85 ? 5.161 22.030 15.275 1.00 61.00 85 ASP A CA 1
ATOM 686 C C . ASP A 1 85 ? 6.214 22.574 16.243 1.00 61.00 85 ASP A C 1
ATOM 688 O O . ASP A 1 85 ? 6.157 22.316 17.444 1.00 61.00 85 ASP A O 1
ATOM 692 N N . GLU A 1 86 ? 7.227 23.241 15.694 1.00 61.25 86 GLU A N 1
ATOM 693 C CA . GLU A 1 86 ? 8.363 23.813 16.417 1.00 61.25 86 GLU A CA 1
ATOM 694 C C . GLU A 1 86 ? 7.889 24.574 17.669 1.00 61.25 86 GLU A C 1
ATOM 696 O O . GLU A 1 86 ? 7.367 25.684 17.568 1.00 61.25 86 GLU A O 1
ATOM 701 N N . ASP A 1 87 ? 8.067 23.963 18.846 1.00 64.25 87 ASP A N 1
ATOM 702 C CA . ASP A 1 87 ? 7.865 24.601 20.147 1.00 64.25 87 ASP A CA 1
ATOM 703 C C . ASP A 1 87 ? 8.834 25.786 20.251 1.00 64.25 87 ASP A C 1
ATOM 705 O O . ASP A 1 87 ? 10.041 25.626 20.454 1.00 64.25 87 ASP A O 1
ATOM 709 N N . ASP A 1 88 ? 8.309 26.995 20.055 1.00 65.94 88 ASP A N 1
ATOM 710 C CA . ASP A 1 88 ? 9.067 28.244 20.105 1.00 65.94 88 ASP A CA 1
ATOM 711 C C . ASP A 1 88 ? 9.421 28.675 21.539 1.00 65.94 88 ASP A C 1
ATOM 713 O O . ASP A 1 88 ? 9.947 29.772 21.758 1.00 65.94 88 ASP A O 1
ATOM 717 N N . GLY A 1 89 ? 9.206 27.790 22.521 1.00 61.09 89 GLY A N 1
ATOM 718 C CA . GLY A 1 89 ? 9.793 27.869 23.852 1.00 61.09 89 GLY A CA 1
ATOM 719 C C . GLY A 1 89 ? 9.341 29.080 24.665 1.00 61.09 89 GLY A C 1
ATOM 720 O O . GLY A 1 89 ? 9.986 29.421 25.658 1.00 61.09 89 GLY A O 1
ATOM 721 N N . ASN A 1 90 ? 8.249 29.744 24.279 1.00 65.31 90 ASN A N 1
ATOM 722 C CA . ASN A 1 90 ? 7.709 30.892 25.005 1.00 65.31 90 ASN A CA 1
ATOM 723 C C . ASN A 1 90 ? 6.388 30.566 25.720 1.00 65.31 90 ASN A C 1
ATOM 725 O O . ASN A 1 90 ? 5.466 31.385 25.771 1.00 65.31 90 ASN A O 1
ATOM 729 N N . TYR A 1 91 ? 6.299 29.381 26.326 1.00 66.88 91 TYR A N 1
ATOM 730 C CA . TYR A 1 91 ? 5.238 29.089 27.282 1.00 66.88 91 TYR A CA 1
ATOM 731 C C . TYR A 1 91 ? 5.594 29.674 28.655 1.00 66.88 91 TYR A C 1
ATOM 733 O O . TYR A 1 91 ? 6.251 29.052 29.490 1.00 66.88 91 TYR A O 1
ATOM 741 N N . ALA A 1 92 ? 5.154 30.910 28.898 1.00 63.56 92 ALA A N 1
ATOM 742 C CA . ALA A 1 92 ? 5.103 31.466 30.243 1.00 63.56 92 ALA A CA 1
ATOM 743 C C . ALA A 1 92 ? 3.960 30.773 31.000 1.00 63.56 92 ALA A C 1
ATOM 745 O O . ALA A 1 92 ? 2.816 31.225 30.960 1.00 63.56 92 ALA A O 1
ATOM 746 N N . GLY A 1 93 ? 4.282 29.646 31.640 1.00 57.47 93 GLY A N 1
ATOM 747 C CA . GLY A 1 93 ? 3.364 28.873 32.467 1.00 57.47 93 GLY A CA 1
ATOM 748 C C . GLY A 1 93 ? 2.745 29.740 33.560 1.00 57.47 93 GLY A C 1
ATOM 749 O O . GLY A 1 93 ? 3.377 30.056 34.568 1.00 57.47 93 GLY A O 1
ATOM 750 N N . TYR A 1 94 ? 1.498 30.145 33.344 1.00 59.59 94 TYR A N 1
ATOM 751 C CA . TYR A 1 94 ? 0.660 30.720 34.380 1.00 59.59 94 TYR A CA 1
ATOM 752 C C . TYR A 1 94 ? 0.058 29.579 35.197 1.00 59.59 94 TYR A C 1
ATOM 754 O O . TYR A 1 94 ? -0.840 28.897 34.719 1.00 59.59 94 TYR A O 1
ATOM 762 N N . GLY A 1 95 ? 0.522 29.437 36.439 1.00 52.81 95 GLY A N 1
ATOM 763 C CA . GLY A 1 95 ? -0.222 28.782 37.514 1.00 52.81 95 GLY A CA 1
ATOM 764 C C . GLY A 1 95 ? -0.180 27.260 37.497 1.00 52.81 95 GLY A C 1
ATOM 765 O O . GLY A 1 95 ? -1.076 26.613 36.973 1.00 52.81 95 GLY A O 1
ATOM 766 N N . GLU A 1 96 ? 0.820 26.712 38.177 1.00 57.78 96 GLU A N 1
ATOM 767 C CA . GLU A 1 96 ? 0.729 25.415 38.846 1.00 57.78 96 GLU A CA 1
ATOM 768 C C . GLU A 1 96 ? -0.436 25.507 39.854 1.00 57.78 96 GLU A C 1
ATOM 770 O O . GLU A 1 96 ? -0.292 26.051 40.951 1.00 57.78 96 GLU A O 1
ATOM 775 N N . MET A 1 97 ? -1.643 25.118 39.432 1.00 54.72 97 MET A N 1
ATOM 776 C CA . MET A 1 97 ? -2.654 24.666 40.379 1.00 54.72 97 MET A CA 1
ATOM 777 C C . MET A 1 97 ? -2.299 23.223 40.700 1.00 54.72 97 MET A C 1
ATOM 779 O O . MET A 1 97 ? -2.328 22.356 39.835 1.00 54.72 97 MET A O 1
ATOM 783 N N . ASP A 1 98 ? -1.883 23.041 41.941 1.00 56.25 98 ASP A N 1
ATOM 784 C CA . ASP A 1 98 ? -1.689 21.772 42.618 1.00 56.25 98 ASP A CA 1
ATOM 785 C C . ASP A 1 98 ? -2.996 20.958 42.550 1.00 56.25 98 ASP A C 1
ATOM 787 O O . ASP A 1 98 ? -3.942 21.222 43.291 1.00 56.25 98 ASP A O 1
ATOM 791 N N . GLU A 1 99 ? -3.089 20.042 41.584 1.00 57.69 99 GLU A N 1
ATOM 792 C CA . GLU A 1 99 ? -4.179 19.064 41.439 1.00 57.69 99 GLU A CA 1
ATOM 793 C C . GLU A 1 99 ? -3.763 17.692 42.019 1.00 57.69 99 GLU A C 1
ATOM 795 O O . GLU A 1 99 ? -4.154 16.652 41.500 1.00 57.69 99 GLU A O 1
ATOM 800 N N . GLU A 1 100 ? -2.953 17.648 43.086 1.00 56.34 100 GLU A N 1
ATOM 801 C CA . GLU A 1 100 ? -2.494 16.380 43.693 1.00 56.34 100 GLU A CA 1
ATOM 802 C C . GLU A 1 100 ? -3.355 15.849 44.863 1.00 56.34 100 GLU A C 1
ATOM 804 O O . GLU A 1 100 ? -2.959 14.879 45.507 1.00 56.34 100 GLU A O 1
ATOM 809 N N . GLU A 1 101 ? -4.545 16.398 45.145 1.00 55.56 101 GLU A N 1
ATOM 810 C CA . GLU A 1 101 ? -5.318 15.988 46.341 1.00 55.56 101 GLU A CA 1
ATOM 811 C C . GLU A 1 101 ? -6.681 15.304 46.110 1.00 55.56 101 GLU A C 1
ATOM 813 O O . GLU A 1 101 ? -7.241 14.801 47.080 1.00 55.56 101 GLU A O 1
ATOM 818 N N . ASP A 1 102 ? -7.211 15.196 44.883 1.00 57.19 102 ASP A N 1
ATOM 819 C CA . ASP A 1 102 ? -8.608 14.726 44.685 1.00 57.19 102 ASP A CA 1
ATOM 820 C C . ASP A 1 102 ? -8.745 13.241 44.262 1.00 57.19 102 ASP A C 1
ATOM 822 O O . ASP A 1 102 ? -9.789 12.615 44.454 1.00 57.19 102 ASP A O 1
ATOM 826 N N . ASP A 1 103 ? -7.678 12.613 43.753 1.00 63.28 103 ASP A N 1
ATOM 827 C CA . ASP A 1 103 ? -7.723 11.209 43.296 1.00 63.28 103 ASP A CA 1
ATOM 828 C C . ASP A 1 103 ? -7.517 10.186 44.431 1.00 63.28 103 ASP A C 1
ATOM 830 O O . ASP A 1 103 ? -7.892 9.014 44.306 1.00 63.28 103 ASP A O 1
ATOM 834 N N . ALA A 1 104 ? -6.946 10.616 45.561 1.00 70.94 104 ALA A N 1
ATOM 835 C CA . ALA A 1 104 ? -6.720 9.758 46.724 1.00 70.94 104 ALA A CA 1
ATOM 836 C C . ALA A 1 104 ? -8.040 9.361 47.407 1.00 70.94 104 ALA A C 1
ATOM 838 O O . ALA A 1 104 ? -8.222 8.200 47.778 1.00 70.94 104 ALA A O 1
ATOM 839 N N . GLU A 1 105 ? -9.000 10.289 47.494 1.00 72.31 105 GLU A N 1
ATOM 840 C CA . GLU A 1 105 ? -10.323 10.007 48.063 1.00 72.31 105 GLU A CA 1
ATOM 841 C C . GLU A 1 105 ? -11.105 8.995 47.208 1.00 72.31 105 GLU A C 1
ATOM 843 O O . GLU A 1 105 ? -11.839 8.153 47.733 1.00 72.31 105 GLU A O 1
ATOM 848 N N . LEU A 1 106 ? -10.922 9.021 45.882 1.00 78.56 106 LEU A N 1
ATOM 849 C CA . LEU A 1 106 ? -11.584 8.090 44.967 1.00 78.56 106 LEU A CA 1
ATOM 850 C C . LEU A 1 106 ? -11.084 6.646 45.155 1.00 78.56 106 LEU A C 1
ATOM 852 O O . LEU A 1 106 ? -11.870 5.696 45.054 1.00 78.56 106 LEU A O 1
ATOM 856 N N . LEU A 1 107 ? -9.787 6.486 45.445 1.00 79.88 107 LEU A N 1
ATOM 857 C CA . LEU A 1 107 ? -9.159 5.195 45.723 1.00 79.88 107 LEU A CA 1
ATOM 858 C C . LEU A 1 107 ? -9.684 4.598 47.039 1.00 79.88 107 LEU A C 1
ATOM 860 O O . LEU A 1 107 ? -10.123 3.446 47.056 1.00 79.88 107 LEU A O 1
ATOM 864 N N . ASP A 1 108 ? -9.744 5.404 48.102 1.00 84.06 108 ASP A N 1
ATOM 865 C CA . ASP A 1 108 ? -10.266 4.989 49.410 1.00 84.06 108 ASP A CA 1
ATOM 866 C C . ASP A 1 108 ? -11.734 4.532 49.3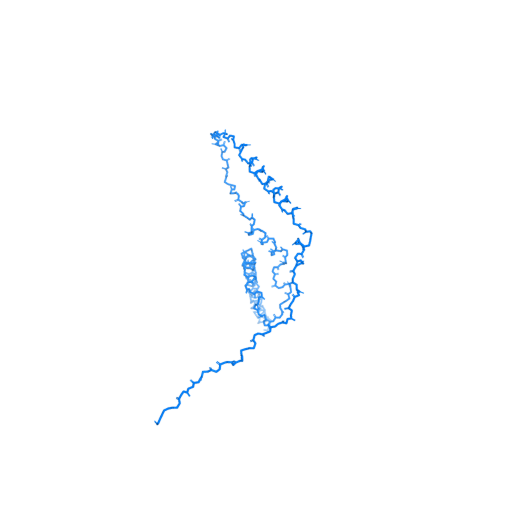19 1.00 84.06 108 ASP A C 1
ATOM 868 O O . ASP A 1 108 ? -12.122 3.502 49.883 1.00 84.06 108 ASP A O 1
ATOM 872 N N . VAL A 1 109 ? -12.558 5.239 48.534 1.00 87.44 109 VAL A N 1
ATOM 873 C CA . VAL A 1 109 ? -13.966 4.872 48.301 1.00 87.44 109 VAL A CA 1
ATOM 874 C C . VAL A 1 109 ? -14.092 3.533 47.564 1.00 87.44 109 VAL A C 1
ATOM 876 O O . VAL A 1 109 ? -14.978 2.727 47.890 1.00 87.44 109 VAL A O 1
ATOM 879 N N . ALA A 1 110 ? -13.229 3.267 46.579 1.00 88.19 110 ALA A N 1
ATOM 880 C CA . ALA A 1 110 ? -13.213 2.002 45.844 1.00 88.19 110 ALA A CA 1
ATOM 881 C C . ALA A 1 110 ? -12.807 0.821 46.747 1.00 88.19 110 ALA A C 1
ATOM 883 O O . ALA A 1 110 ? -13.410 -0.257 46.685 1.00 88.19 110 ALA A O 1
ATOM 884 N N . GLU A 1 111 ? -11.834 1.026 47.632 1.00 90.31 111 GLU A N 1
ATOM 885 C CA . GLU A 1 111 ? -11.390 0.013 48.590 1.00 90.31 111 GLU A CA 1
ATOM 886 C C . GLU A 1 111 ? -12.451 -0.279 49.661 1.00 90.31 111 GLU A C 1
ATOM 888 O O . GLU A 1 111 ? -12.757 -1.446 49.940 1.00 90.31 111 GLU A O 1
ATOM 893 N N . GLU A 1 112 ? -13.089 0.757 50.216 1.00 88.44 112 GLU A N 1
ATOM 894 C CA . GLU A 1 112 ? -14.159 0.593 51.204 1.00 88.44 112 GLU A CA 1
ATOM 895 C C . GLU A 1 112 ? -15.355 -0.170 50.612 1.00 88.44 112 GLU A C 1
ATOM 897 O O . GLU A 1 112 ? -15.925 -1.070 51.247 1.00 88.44 112 GLU A O 1
ATOM 902 N N . THR A 1 113 ? -15.728 0.140 49.366 1.00 87.06 113 THR A N 1
ATOM 903 C CA . THR A 1 113 ? -16.808 -0.581 48.679 1.00 87.06 113 THR A CA 1
ATOM 904 C C . THR A 1 113 ? -16.452 -2.042 48.420 1.00 87.06 113 THR A C 1
ATOM 906 O O . THR A 1 113 ? -17.291 -2.910 48.688 1.00 87.06 113 THR A O 1
ATOM 909 N N . ALA A 1 114 ? -15.218 -2.338 48.002 1.00 91.50 114 ALA A N 1
ATOM 910 C CA . ALA A 1 114 ? -14.750 -3.709 47.803 1.00 91.50 114 ALA A CA 1
ATOM 911 C C . ALA A 1 114 ? -14.794 -4.539 49.103 1.00 91.50 114 ALA A C 1
ATOM 913 O O . ALA A 1 114 ? -15.288 -5.673 49.104 1.00 91.50 114 ALA A O 1
ATOM 914 N N . LEU A 1 115 ? -14.354 -3.971 50.232 1.00 85.69 115 LEU A N 1
ATOM 915 C CA . LEU A 1 115 ? -14.399 -4.633 51.543 1.00 85.69 115 LEU A CA 1
ATOM 916 C C . LEU A 1 115 ? -15.834 -4.875 52.025 1.00 85.69 115 LEU A C 1
ATOM 918 O O . LEU A 1 115 ? -16.159 -5.958 52.526 1.00 85.69 115 LEU A O 1
ATOM 922 N N . ARG A 1 116 ? -16.722 -3.890 51.845 1.00 85.88 116 ARG A N 1
ATOM 923 C CA . ARG A 1 116 ? -18.137 -4.006 52.221 1.00 85.88 116 ARG A CA 1
ATOM 924 C C . ARG A 1 116 ? -18.846 -5.106 51.435 1.00 85.88 116 ARG A C 1
ATOM 926 O O . ARG A 1 116 ? -19.675 -5.828 51.997 1.00 85.88 116 ARG A O 1
ATOM 933 N N . ASP A 1 117 ? -18.540 -5.237 50.151 1.00 84.00 117 ASP A N 1
ATOM 934 C CA . ASP A 1 117 ? -19.155 -6.244 49.291 1.00 84.00 117 ASP A CA 1
ATOM 935 C C . ASP A 1 117 ? -18.610 -7.652 49.580 1.00 84.00 117 ASP A C 1
ATOM 937 O O . ASP A 1 117 ? -19.393 -8.605 49.646 1.00 84.00 117 ASP A O 1
ATOM 941 N N . ALA A 1 118 ? -17.317 -7.782 49.900 1.00 81.00 118 ALA A N 1
ATOM 942 C CA . ALA A 1 118 ? -16.739 -9.030 50.401 1.00 81.00 118 ALA A CA 1
ATOM 943 C C . ALA A 1 118 ? -17.382 -9.482 51.728 1.00 81.00 118 ALA A C 1
ATOM 945 O O . ALA A 1 118 ? -17.706 -10.659 51.891 1.00 81.00 118 ALA A O 1
ATOM 946 N N . TYR A 1 119 ? -17.651 -8.553 52.652 1.00 75.75 119 TYR A N 1
ATOM 947 C CA . TYR A 1 119 ? -18.283 -8.872 53.937 1.00 75.75 119 TYR A CA 1
ATOM 948 C C . TYR A 1 119 ? -19.757 -9.290 53.793 1.00 75.75 119 TYR A C 1
ATOM 950 O O . TYR A 1 119 ? -20.211 -10.226 54.451 1.00 75.75 119 TYR A O 1
ATOM 958 N N . LYS A 1 120 ? -20.515 -8.660 52.881 1.00 74.69 120 LYS A N 1
ATOM 959 C CA . LYS A 1 120 ? -21.896 -9.076 52.556 1.00 74.69 120 LYS A CA 1
ATOM 960 C C . LYS A 1 120 ? -21.958 -10.485 51.965 1.00 74.69 120 LYS A C 1
ATOM 962 O O . LYS A 1 120 ? -22.933 -11.201 52.195 1.00 74.69 120 LYS A O 1
ATOM 967 N N . LEU A 1 121 ? -20.932 -10.891 51.219 1.00 61.28 121 LEU A N 1
ATOM 968 C CA . LEU A 1 121 ? -20.816 -12.248 50.686 1.00 61.28 121 LEU A CA 1
ATOM 969 C C . LEU A 1 121 ? -20.493 -13.282 51.776 1.00 61.28 121 LEU A C 1
ATOM 971 O O . LEU A 1 121 ? -20.813 -14.459 51.591 1.00 61.28 121 LEU A O 1
ATOM 975 N N . ASP A 1 122 ? -19.930 -12.873 52.917 1.00 60.59 122 ASP A N 1
ATOM 976 C CA . ASP A 1 122 ? -19.537 -13.758 54.026 1.00 60.59 122 ASP A CA 1
ATOM 977 C C . ASP A 1 122 ? -20.669 -14.199 54.962 1.00 60.59 122 ASP A C 1
ATOM 979 O O . ASP A 1 122 ? -20.523 -15.166 55.704 1.00 60.59 122 ASP A O 1
ATOM 983 N N . GLY A 1 123 ? -21.858 -13.607 54.821 1.00 56.47 123 GLY A N 1
ATOM 984 C CA . GLY A 1 123 ? -23.103 -14.136 55.395 1.00 56.47 123 GLY A CA 1
ATOM 985 C C . GLY A 1 123 ? -23.797 -15.203 54.537 1.00 56.47 123 GLY A C 1
ATOM 986 O O . GLY A 1 123 ? -24.800 -15.776 54.962 1.00 56.47 123 GLY A O 1
ATOM 987 N N . ARG A 1 124 ? -23.293 -15.464 53.324 1.00 56.00 124 ARG A N 1
ATOM 988 C CA . ARG A 1 124 ? -23.895 -16.369 52.340 1.00 56.00 124 ARG A CA 1
ATOM 989 C C . ARG A 1 124 ? -23.114 -17.681 52.306 1.00 56.00 124 ARG A C 1
ATOM 991 O O . ARG A 1 124 ? -21.909 -17.669 52.047 1.00 56.00 124 ARG A O 1
ATOM 998 N N . SER A 1 125 ? -23.776 -18.806 52.598 1.00 58.78 125 SER A N 1
ATOM 999 C CA . SER A 1 125 ? -23.098 -20.109 52.662 1.00 58.78 125 SER A CA 1
ATOM 1000 C C . SER A 1 125 ? -22.412 -20.429 51.326 1.00 58.78 125 SER A C 1
ATOM 1002 O O . SER A 1 125 ? -22.892 -20.039 50.260 1.00 58.78 125 SER A O 1
ATOM 1004 N N . VAL A 1 126 ? -21.298 -21.166 51.376 1.00 54.97 126 VAL A N 1
ATOM 1005 C CA . VAL A 1 126 ? -20.514 -21.582 50.195 1.00 54.97 126 VAL A CA 1
ATOM 1006 C C . VAL A 1 126 ? -21.388 -22.255 49.117 1.00 54.97 126 VAL A C 1
ATOM 1008 O O . VAL A 1 126 ? -21.070 -22.156 47.934 1.00 54.97 126 VAL A O 1
ATOM 1011 N N . ALA A 1 127 ? -22.522 -22.859 49.495 1.00 51.28 127 ALA A N 1
ATOM 1012 C CA . ALA A 1 127 ? -23.485 -23.460 48.569 1.00 51.28 127 ALA A CA 1
ATOM 1013 C C . ALA A 1 127 ? -24.217 -22.430 47.680 1.00 51.28 127 ALA A C 1
ATOM 1015 O O . ALA A 1 127 ? -24.380 -22.663 46.483 1.00 51.28 127 ALA A O 1
ATOM 1016 N N . GLU A 1 128 ? -24.563 -21.251 48.211 1.00 55.66 128 GLU A N 1
ATOM 1017 C CA . GLU A 1 128 ? -25.187 -20.171 47.428 1.00 55.66 128 GLU A CA 1
ATOM 1018 C C . GLU A 1 128 ? -24.174 -19.478 46.504 1.00 55.66 128 GLU A C 1
ATOM 1020 O O . GLU A 1 128 ? -24.541 -19.004 45.429 1.00 55.66 128 GLU A O 1
ATOM 1025 N N . ARG A 1 129 ? -22.886 -19.456 46.883 1.00 57.31 129 ARG A N 1
ATOM 1026 C CA . ARG A 1 129 ? -21.802 -18.925 46.033 1.00 57.31 129 ARG A CA 1
ATOM 1027 C C . ARG A 1 129 ? -21.530 -19.795 44.800 1.00 57.31 129 ARG A C 1
ATOM 1029 O O . ARG A 1 129 ? -20.998 -19.288 43.819 1.00 57.31 129 ARG A O 1
ATOM 1036 N N . LEU A 1 130 ? -21.893 -21.079 44.837 1.00 56.50 130 LEU A N 1
ATOM 1037 C CA . LEU A 1 130 ? -21.673 -22.044 43.750 1.00 56.50 130 LEU A CA 1
ATOM 1038 C C . LEU A 1 130 ? -22.929 -22.324 42.906 1.00 56.50 130 LEU A C 1
ATOM 1040 O O . LEU A 1 130 ? -22.897 -23.211 42.056 1.00 56.50 130 LEU A O 1
ATOM 1044 N N . GLY A 1 131 ? -24.026 -21.583 43.110 1.00 56.44 131 GLY A N 1
ATOM 1045 C CA . GLY A 1 131 ? -25.245 -21.731 42.305 1.00 56.44 131 GLY A CA 1
ATOM 1046 C C . GLY A 1 131 ? -25.917 -23.105 42.424 1.00 56.44 131 GLY A C 1
ATOM 1047 O O . GLY A 1 131 ? -26.656 -23.504 41.526 1.00 56.44 131 GLY A O 1
ATOM 1048 N N . PHE A 1 132 ? -25.666 -23.835 43.513 1.00 45.22 132 PHE A N 1
ATOM 1049 C CA . PHE A 1 132 ? -26.292 -25.124 43.796 1.00 45.22 132 PHE A CA 1
ATOM 1050 C C . PHE A 1 132 ? -27.494 -24.918 44.720 1.00 45.22 132 PHE A C 1
ATOM 1052 O O . PHE A 1 132 ? -27.433 -25.224 45.902 1.00 45.22 132 PHE A O 1
ATOM 1059 N N . ASP A 1 133 ? -28.598 -24.411 44.172 1.00 45.34 133 ASP A N 1
ATOM 1060 C CA . ASP A 1 133 ? -29.911 -24.613 44.780 1.00 45.34 133 ASP A CA 1
ATOM 1061 C C . ASP A 1 133 ? -30.983 -24.838 43.703 1.00 45.34 133 ASP A C 1
ATOM 1063 O O . ASP A 1 133 ? -31.163 -24.042 42.782 1.00 45.34 133 ASP A O 1
ATOM 1067 N N . ALA A 1 134 ? -31.702 -25.951 43.885 1.00 48.44 134 ALA A N 1
ATOM 1068 C CA . ALA A 1 134 ? -32.949 -26.371 43.242 1.00 48.44 134 ALA A CA 1
ATOM 1069 C C . ALA A 1 134 ? -32.916 -26.861 41.775 1.00 48.44 134 ALA A C 1
ATOM 1071 O O . ALA A 1 134 ? -33.462 -26.235 40.868 1.00 48.44 134 ALA A O 1
ATOM 1072 N N . LEU A 1 135 ? -32.480 -28.111 41.579 1.00 41.53 135 LEU A N 1
ATOM 1073 C CA . LEU A 1 135 ? -33.138 -29.009 40.620 1.00 41.53 135 LEU A CA 1
ATOM 1074 C C . LEU A 1 135 ? -33.664 -30.244 41.350 1.00 41.53 135 LEU A C 1
ATOM 1076 O O . LEU A 1 135 ? -33.087 -31.322 41.278 1.00 41.53 135 LEU A O 1
ATOM 1080 N N . ASP A 1 136 ? -34.794 -30.068 42.029 1.00 46.06 136 ASP A N 1
ATOM 1081 C CA . ASP A 1 136 ? -35.694 -31.176 42.323 1.00 46.06 136 ASP A CA 1
ATOM 1082 C C . ASP A 1 136 ? -37.135 -30.678 42.173 1.00 46.06 136 ASP A C 1
ATOM 1084 O O . ASP A 1 136 ? -37.653 -29.961 43.028 1.00 46.06 136 ASP A O 1
ATOM 1088 N N . ASN A 1 137 ? -37.718 -30.941 40.997 1.00 44.06 137 ASN A N 1
ATOM 1089 C CA . ASN A 1 137 ? -39.151 -31.159 40.737 1.00 44.06 137 ASN A CA 1
ATOM 1090 C C . ASN A 1 137 ? -39.422 -31.228 39.221 1.00 44.06 137 ASN A C 1
ATOM 1092 O O . ASN A 1 137 ? -40.149 -30.424 38.635 1.00 44.06 137 ASN A O 1
ATOM 1096 N N . LEU A 1 138 ? -38.862 -32.249 38.569 1.00 52.06 138 LEU A N 1
ATOM 1097 C CA . LEU A 1 138 ? -39.420 -32.775 37.324 1.00 52.06 138 LEU A CA 1
ATOM 1098 C C . LEU A 1 138 ? -40.612 -33.673 37.675 1.00 52.06 138 LEU A C 1
ATOM 1100 O O . LEU A 1 138 ? -40.441 -34.876 37.813 1.00 52.06 138 LEU A O 1
ATOM 1104 N N . SER A 1 139 ? -41.804 -33.096 37.849 1.00 48.62 139 SER A N 1
ATOM 1105 C CA . SER A 1 139 ? -43.097 -33.757 37.585 1.00 48.62 139 SER A CA 1
ATOM 1106 C C . SER A 1 139 ? -44.246 -32.921 38.143 1.00 48.62 139 SER A C 1
ATOM 1108 O O . SER A 1 139 ? -44.557 -33.012 39.329 1.00 48.62 139 SER A O 1
ATOM 1110 N N . SER A 1 140 ? -44.918 -32.156 37.279 1.00 38.56 140 SER A N 1
ATOM 1111 C CA . SER A 1 140 ? -46.391 -32.099 37.199 1.00 38.56 140 SER A CA 1
ATOM 1112 C C . SER A 1 140 ? -46.825 -31.111 36.115 1.00 38.56 140 SER A C 1
ATOM 1114 O O . SER A 1 140 ? -46.815 -29.897 36.300 1.00 38.56 140 SER A O 1
ATOM 1116 N N . SER A 1 141 ? -47.224 -31.642 34.960 1.00 43.81 141 SER A N 1
ATOM 1117 C CA . SER A 1 141 ? -47.929 -30.895 33.914 1.00 43.81 141 SER A CA 1
ATOM 1118 C C . SER A 1 141 ? -49.378 -30.598 34.335 1.00 43.81 141 SER A C 1
ATOM 1120 O O . SER A 1 141 ? -50.025 -31.474 34.914 1.00 43.81 141 SER A O 1
ATOM 1122 N N . PRO A 1 142 ? -49.965 -29.436 33.988 1.00 45.50 142 PRO A N 1
ATOM 1123 C CA . PRO A 1 142 ? -51.379 -29.189 34.228 1.00 45.50 142 PRO A CA 1
ATOM 1124 C C . PRO A 1 142 ? -52.219 -29.751 33.073 1.00 45.50 142 PRO A C 1
ATOM 1126 O O . PRO A 1 142 ? -52.375 -29.129 32.021 1.00 45.50 142 PRO A O 1
ATOM 1129 N N . ILE A 1 143 ? -52.797 -30.934 33.284 1.00 45.09 143 ILE A N 1
ATOM 1130 C CA . ILE A 1 143 ? -53.866 -31.480 32.439 1.00 45.09 143 ILE A CA 1
ATOM 1131 C C . ILE A 1 143 ? -55.135 -30.652 32.690 1.00 45.09 143 ILE A C 1
ATOM 1133 O O . ILE A 1 143 ? -55.761 -30.742 33.745 1.00 45.09 143 ILE A O 1
ATOM 1137 N N . LYS A 1 144 ? -55.546 -29.845 31.705 1.00 50.00 144 LYS A N 1
ATOM 1138 C CA . LYS A 1 144 ? -56.898 -29.272 31.646 1.00 50.00 144 LYS A CA 1
ATOM 1139 C C . LYS A 1 144 ? -57.872 -30.368 31.214 1.00 50.00 144 LYS A C 1
ATOM 1141 O O . LYS A 1 144 ? -57.941 -30.707 30.037 1.00 50.0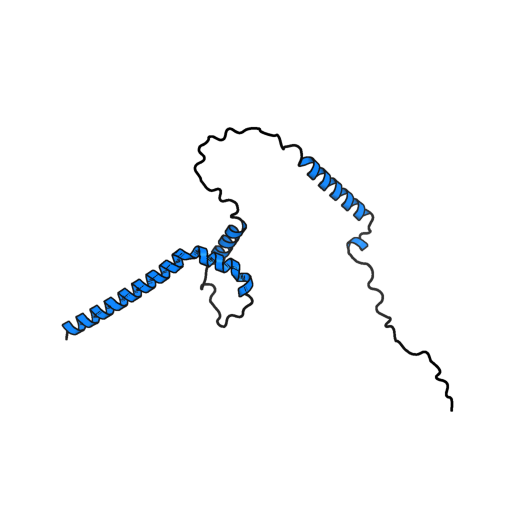0 144 LYS A O 1
ATOM 1146 N N . GLY A 1 145 ? -58.646 -30.883 32.167 1.00 41.25 145 GLY A N 1
ATOM 1147 C CA . GLY A 1 145 ? -59.711 -31.854 31.931 1.00 41.25 145 GLY A CA 1
ATOM 1148 C C . GLY A 1 145 ? -60.920 -31.634 32.843 1.00 41.25 145 GLY A C 1
ATOM 1149 O O . GLY A 1 145 ? -60.911 -32.060 33.986 1.00 41.25 145 GLY A O 1
ATOM 1150 N N . SER A 1 146 ? -61.966 -31.031 32.265 1.00 43.50 146 SER A N 1
ATOM 1151 C CA . SER A 1 146 ? -63.401 -31.150 32.594 1.00 43.50 146 SER A CA 1
ATOM 1152 C C . SER A 1 146 ? -63.966 -30.611 33.925 1.00 43.50 146 SER A C 1
ATOM 1154 O O . SER A 1 146 ? -63.766 -31.176 34.994 1.00 43.50 146 SER A O 1
ATOM 1156 N N . SER A 1 147 ? -64.862 -29.616 33.814 1.00 47.62 147 SER A N 1
ATOM 1157 C CA . SER A 1 147 ? -66.073 -29.544 34.653 1.00 47.62 147 SER A CA 1
ATOM 1158 C C . SER A 1 147 ? -67.224 -28.799 33.946 1.00 47.62 147 SER A C 1
ATOM 1160 O O . SER A 1 147 ? -67.287 -27.573 33.882 1.00 47.62 147 SER A O 1
ATOM 1162 N N . SER A 1 148 ? -68.105 -29.597 33.339 1.00 51.06 148 SER A N 1
ATOM 1163 C CA . SER A 1 148 ? -69.575 -29.511 33.292 1.00 51.06 148 SER A CA 1
ATOM 1164 C C . SER A 1 148 ? -70.279 -28.140 33.377 1.00 51.06 148 SER A C 1
ATOM 1166 O O . SER A 1 148 ? -70.699 -27.710 34.451 1.00 51.06 148 SER A O 1
ATOM 1168 N N . ARG A 1 149 ? -70.625 -27.543 32.224 1.00 55.09 149 ARG A N 1
ATOM 1169 C CA . ARG A 1 149 ? -71.770 -26.610 32.124 1.00 55.09 149 ARG A CA 1
ATOM 1170 C C . ARG A 1 149 ? -72.978 -27.306 31.498 1.00 55.09 149 ARG A C 1
ATOM 1172 O O . ARG A 1 149 ? -73.019 -27.559 30.298 1.00 55.09 149 ARG A O 1
ATOM 1179 N N . LYS A 1 150 ? -73.982 -27.578 32.337 1.00 55.41 150 LYS A N 1
ATOM 1180 C CA . LYS A 1 150 ? -75.341 -27.983 31.951 1.00 55.41 150 LYS A CA 1
ATOM 1181 C C . LYS A 1 150 ? -75.934 -26.950 30.980 1.00 55.41 150 LYS A C 1
ATOM 1183 O O . LYS A 1 150 ? -76.186 -25.818 31.388 1.00 55.41 150 LYS A O 1
ATOM 1188 N N . ARG A 1 151 ? -76.224 -27.332 29.731 1.00 55.94 151 ARG A N 1
ATOM 1189 C CA . ARG A 1 151 ? -77.192 -26.606 28.891 1.00 55.94 151 ARG A CA 1
ATOM 1190 C C . ARG A 1 151 ? -78.559 -27.262 29.066 1.00 55.94 151 ARG A C 1
ATOM 1192 O O . ARG A 1 151 ? -78.741 -28.435 28.760 1.00 55.94 151 ARG A O 1
ATOM 1199 N N . ARG A 1 152 ? -79.491 -26.487 29.624 1.00 55.94 152 ARG A N 1
ATOM 1200 C CA . ARG A 1 152 ? -80.923 -26.788 29.684 1.00 55.94 152 ARG A CA 1
ATOM 1201 C C . ARG A 1 152 ? -81.486 -26.856 28.263 1.00 55.94 152 ARG A C 1
ATOM 1203 O O . ARG A 1 152 ? -81.225 -25.969 27.457 1.00 55.94 152 ARG A O 1
ATOM 1210 N N . ARG A 1 153 ? -82.278 -27.895 28.015 1.00 57.22 153 ARG A N 1
ATOM 1211 C CA . ARG A 1 153 ? -83.212 -28.029 26.897 1.00 57.22 153 ARG A CA 1
ATOM 1212 C C . ARG A 1 153 ? -84.478 -27.240 27.247 1.00 57.22 153 ARG A C 1
ATOM 1214 O O . ARG A 1 153 ? -84.988 -27.428 28.349 1.00 57.22 153 ARG A O 1
ATOM 1221 N N . TYR A 1 154 ? -84.953 -26.393 26.344 1.00 51.47 154 TYR A N 1
ATOM 1222 C CA . TYR A 1 154 ? -86.354 -25.977 26.281 1.00 51.47 154 TYR A CA 1
ATOM 1223 C C . TYR A 1 154 ? -86.820 -26.087 24.826 1.00 51.47 154 TYR A C 1
ATOM 1225 O O . TYR A 1 154 ? -86.011 -25.889 23.922 1.00 51.47 154 TYR A O 1
ATOM 1233 N N . GLU A 1 155 ? -88.076 -26.523 24.742 1.00 52.06 155 GLU A N 1
ATOM 1234 C CA . GLU A 1 155 ? -89.001 -26.864 23.645 1.00 52.06 155 GLU A CA 1
ATOM 1235 C C . GLU A 1 155 ? -88.617 -26.580 22.189 1.00 52.06 155 GLU A C 1
ATOM 1237 O O . GLU A 1 155 ? -88.274 -25.427 21.849 1.00 52.06 155 GLU A O 1
#

pLDDT: mean 75.95, std 18.5, range [38.56, 98.06]

Organism: NCBI:txid944288

Sequence (155 aa):
LDLDRCLEEELRIAKERSAMQEWMLEEWQLNLREAYLRRLCVTWQGAVRPIPCGSTMPESWGPSLEDLVDTAILENTASYLESEDEDDGNYAGYGEMDEEEDDAELLDVAEETALRDAYKLDGRSVAERLGFDALDNLSSSPIKGSSSRKRRRYE